Protein AF-X1G6W5-F1 (afdb_monomer_lite)

Foldseek 3Di:
DDPPQQWPDKDCDPDQFRIKTAGVFFDDPLLVQLCLLQADWDWDQDPVRWIWIWGDDPQWIWIDIPRHRMITIGHPDPVCSVVVVLLSQLSVQCSQQPPLPCPLCVQDPQNQWDPVVHTHGNSVSRPSPSSCSDCPVPHSSDPRVVDPPDGNHDDPPDD

Radius of gyration: 15.34 Å; chains: 1; bounding box: 42×36×38 Å

InterPro domains:
  IPR017896 4Fe-4S ferredoxin-type, iron-sulphur binding domain [PS51379] (88-118)
  IPR017900 4Fe-4S ferredoxin, iron-sulphur binding, conserved site [PS00198] (98-109)

Secondary structure (DSSP, 8-state):
-----SEEEEE--SSS-SEEEEESS---HHHHHHHGGGSEEEEEE-TTSPEEEEEEETTEEEEEETT-SEEEEEES-HHHHHHHHHHHHHHHHHHHH-----HHHHT-TT--EEESSSEEE-TTT-----GGG-SSSSGGGSHHHHH-SS---------

pLDDT: mean 88.15, std 14.42, range [28.28, 98.25]

Sequence (159 aa):
YHNEENLLKLESPCGKHDFDLYLKNPINNRLIEFFKVFGEKHITELPTGKNLIRFVRNGLYISYLEDQNHVKFYIEDERKTKQLKKLIFRQINKSENCIDCGACGGGCPQGAITINPHFHINEKKCNKCLICTSTKYLKMSCIALHYKEKRIIINLKNK

Structure (mmCIF, N/CA/C/O backbone):
data_AF-X1G6W5-F1
#
_entry.id   AF-X1G6W5-F1
#
loop_
_atom_site.group_PDB
_atom_site.id
_atom_site.type_symbol
_atom_site.label_atom_id
_atom_site.label_alt_id
_atom_site.label_comp_id
_atom_site.label_asym_id
_atom_site.label_entity_id
_atom_site.label_seq_id
_atom_site.pdbx_PDB_ins_code
_atom_site.Cartn_x
_atom_site.Cartn_y
_atom_site.Cartn_z
_atom_site.occupancy
_atom_site.B_iso_or_equiv
_atom_site.auth_seq_id
_atom_site.auth_comp_id
_atom_site.auth_asym_id
_atom_site.auth_atom_id
_atom_site.pdbx_PDB_model_num
ATOM 1 N N . TYR A 1 1 ? 1.913 20.679 -16.828 1.00 28.28 1 TYR A N 1
ATOM 2 C CA . TYR A 1 1 ? 0.501 20.281 -16.901 1.00 28.28 1 TYR A CA 1
ATOM 3 C C . TYR A 1 1 ? 0.212 19.266 -15.808 1.00 28.28 1 TYR A C 1
ATOM 5 O O . TYR A 1 1 ? 0.551 18.099 -15.938 1.00 28.28 1 TYR A O 1
ATOM 13 N N . HIS A 1 2 ? -0.255 19.838 -14.694 1.00 32.91 2 HIS A N 1
ATOM 14 C CA . HIS A 1 2 ? -0.872 19.273 -13.487 1.00 32.91 2 HIS A CA 1
ATOM 15 C C . HIS A 1 2 ? -0.109 18.192 -12.701 1.00 32.91 2 HIS A C 1
ATOM 17 O O . HIS A 1 2 ? -0.440 17.013 -12.713 1.00 32.91 2 HIS A O 1
ATOM 23 N N . ASN A 1 3 ? 0.883 18.657 -11.928 1.00 39.03 3 ASN A N 1
ATOM 24 C CA . ASN A 1 3 ? 1.194 18.072 -10.622 1.00 39.03 3 ASN A CA 1
ATOM 25 C C . ASN A 1 3 ? 0.062 18.460 -9.667 1.00 39.03 3 ASN A C 1
ATOM 27 O O . ASN A 1 3 ? 0.139 19.483 -8.989 1.00 39.03 3 ASN A O 1
ATOM 31 N N . GLU A 1 4 ? -0.993 17.663 -9.612 1.00 46.03 4 GLU A N 1
ATOM 32 C CA . GLU A 1 4 ? -1.860 17.686 -8.444 1.00 46.03 4 GLU A CA 1
ATOM 33 C C . GLU A 1 4 ? -1.374 16.584 -7.519 1.00 46.03 4 GLU A C 1
ATOM 35 O O . GLU A 1 4 ? -1.694 15.412 -7.681 1.00 46.03 4 GLU A O 1
ATOM 40 N N . GLU A 1 5 ? -0.511 16.964 -6.574 1.00 58.69 5 GLU A N 1
ATOM 41 C CA . GLU A 1 5 ? -0.152 16.102 -5.452 1.00 58.69 5 GLU A CA 1
ATOM 42 C C . GLU A 1 5 ? -1.453 15.587 -4.831 1.00 58.69 5 GLU A C 1
ATOM 44 O O . GLU A 1 5 ? -2.207 16.375 -4.267 1.00 58.69 5 GLU A O 1
ATOM 49 N N . ASN A 1 6 ? -1.744 14.292 -4.950 1.00 60.94 6 ASN A N 1
ATOM 50 C CA . ASN A 1 6 ? -2.949 13.690 -4.375 1.00 60.94 6 ASN A CA 1
ATOM 51 C C . ASN A 1 6 ? -2.885 13.631 -2.835 1.00 60.94 6 ASN A C 1
ATOM 53 O O . ASN A 1 6 ? -3.810 13.157 -2.191 1.00 60.94 6 ASN A O 1
ATOM 57 N N . LEU A 1 7 ? -1.797 14.118 -2.232 1.00 63.88 7 LEU A N 1
ATOM 58 C CA . LEU A 1 7 ? -1.647 14.315 -0.799 1.00 63.88 7 LEU A CA 1
ATOM 59 C C . LEU A 1 7 ? -2.233 15.671 -0.396 1.00 63.88 7 LEU A C 1
ATOM 61 O O . LEU A 1 7 ? -1.775 16.715 -0.857 1.00 63.88 7 LEU A O 1
ATOM 65 N N . LEU A 1 8 ? -3.208 15.651 0.507 1.00 62.84 8 LEU A N 1
ATOM 66 C CA . LEU A 1 8 ? -3.708 16.847 1.176 1.00 62.84 8 LEU A CA 1
ATOM 67 C C . LEU A 1 8 ? -2.867 17.160 2.418 1.00 62.84 8 LEU A C 1
ATOM 69 O O . LEU A 1 8 ? -2.418 18.290 2.604 1.00 62.84 8 LEU A O 1
ATOM 73 N N . LYS A 1 9 ? -2.644 16.158 3.276 1.00 74.06 9 LYS A N 1
ATOM 74 C CA . LYS A 1 9 ? -1.905 16.325 4.531 1.00 74.06 9 LYS A CA 1
ATOM 75 C C . LYS A 1 9 ? -1.346 14.997 5.026 1.00 74.06 9 LYS A C 1
ATOM 77 O O . LYS A 1 9 ? -1.927 13.938 4.802 1.00 74.06 9 LYS A O 1
ATOM 82 N N . LEU A 1 10 ? -0.229 15.083 5.739 1.00 70.44 10 LEU A N 1
ATOM 83 C CA . LEU A 1 10 ? 0.305 14.009 6.560 1.00 70.44 10 LEU A CA 1
ATOM 84 C C . LEU A 1 10 ? 0.386 14.514 7.999 1.00 70.44 10 LEU A C 1
ATOM 86 O O . LEU A 1 10 ? 0.976 15.568 8.245 1.00 70.44 10 LEU A O 1
ATOM 90 N N . GLU A 1 11 ? -0.204 13.781 8.931 1.00 74.69 11 GLU A N 1
ATOM 91 C CA . GLU A 1 11 ? -0.182 14.127 10.351 1.00 74.69 11 GLU A CA 1
ATOM 92 C C . GLU A 1 11 ? 0.457 13.008 11.158 1.00 74.69 11 GLU A C 1
ATOM 94 O O . GLU A 1 11 ? 0.240 11.838 10.871 1.00 74.69 11 GLU A O 1
ATOM 99 N N . SER A 1 12 ? 1.219 13.369 12.187 1.00 69.12 12 SER A N 1
ATOM 100 C CA . SER A 1 12 ? 1.528 12.473 13.302 1.00 69.12 12 SER A CA 1
ATOM 101 C C . SER A 1 12 ? 0.595 12.892 14.441 1.00 69.12 12 SER A C 1
ATOM 103 O O . SER A 1 12 ? 0.935 13.837 15.158 1.00 69.12 12 SER A O 1
ATOM 105 N N . PRO A 1 13 ? -0.618 12.324 14.545 1.00 64.50 13 PRO A N 1
ATOM 106 C CA . PRO A 1 13 ? -1.560 12.726 15.581 1.00 64.50 13 PRO A CA 1
ATOM 107 C C . PRO A 1 13 ? -0.981 12.424 16.970 1.00 64.50 13 PRO A C 1
ATOM 109 O O . PRO A 1 13 ? -0.277 11.435 17.167 1.00 64.50 13 PRO A O 1
ATOM 112 N N . CYS A 1 14 ? -1.278 13.272 17.955 1.00 50.69 14 CYS A N 1
ATOM 113 C CA . CYS A 1 14 ? -0.984 12.963 19.350 1.00 50.69 14 CYS A CA 1
ATOM 114 C C . CYS A 1 14 ? -1.920 11.830 19.815 1.00 50.69 14 CYS A C 1
ATOM 116 O O . CYS A 1 14 ? -3.112 12.044 20.016 1.00 50.69 14 CYS A O 1
ATOM 118 N N . GLY A 1 15 ? -1.417 10.597 19.934 1.00 58.75 15 GLY A N 1
ATOM 119 C CA . GLY A 1 15 ? -2.221 9.453 20.380 1.00 58.75 15 GLY A CA 1
ATOM 120 C C . GLY A 1 15 ? -1.728 8.098 19.872 1.00 58.75 15 GLY A C 1
ATOM 121 O O . GLY A 1 15 ? -0.572 7.944 19.495 1.00 58.75 15 GLY A O 1
ATOM 122 N N . LYS A 1 16 ? -2.630 7.105 19.850 1.00 59.09 16 LYS A N 1
ATOM 123 C CA . LYS A 1 16 ? -2.357 5.707 19.454 1.00 59.09 16 LYS A CA 1
ATOM 124 C C . LYS A 1 16 ? -2.089 5.504 17.951 1.00 59.09 16 LYS A C 1
ATOM 126 O O . LYS A 1 16 ? -2.095 4.367 17.520 1.00 59.09 16 LYS A O 1
ATOM 131 N N . HIS A 1 17 ? -1.933 6.537 17.129 1.00 67.75 17 HIS A N 1
ATOM 132 C CA . HIS A 1 17 ? -1.683 6.378 15.690 1.00 67.75 17 HIS A CA 1
ATOM 133 C C . HIS A 1 17 ? -0.308 6.942 15.343 1.00 67.75 17 HIS A C 1
ATOM 135 O O . HIS A 1 17 ? 0.027 8.053 15.744 1.00 67.75 17 HIS A O 1
ATOM 141 N N . ASP A 1 18 ? 0.485 6.195 14.576 1.00 79.25 18 ASP A N 1
ATOM 142 C CA . ASP A 1 18 ? 1.834 6.621 14.203 1.00 79.25 18 ASP A CA 1
ATOM 143 C C . ASP A 1 18 ? 1.826 7.741 13.168 1.00 79.25 18 ASP A C 1
ATOM 145 O O . ASP A 1 18 ? 2.775 8.534 13.127 1.00 79.25 18 ASP A O 1
ATOM 149 N N . PHE A 1 19 ? 0.843 7.720 12.261 1.00 86.31 19 PHE A N 1
ATOM 150 C CA . PHE A 1 19 ? 0.580 8.768 11.280 1.00 86.31 19 PHE A CA 1
ATOM 151 C C . PHE A 1 19 ? -0.738 8.544 10.530 1.00 86.31 19 PHE A C 1
ATOM 153 O O . PHE A 1 19 ? -1.192 7.413 10.358 1.00 86.31 19 PHE A O 1
ATOM 160 N N . ASP A 1 20 ? -1.265 9.636 9.990 1.00 90.12 20 ASP A N 1
ATOM 161 C CA . ASP A 1 20 ? -2.486 9.694 9.201 1.00 90.12 20 ASP A CA 1
ATOM 162 C C . ASP A 1 20 ? -2.193 10.319 7.833 1.00 90.12 20 ASP A C 1
ATOM 164 O O . ASP A 1 20 ? -1.505 11.340 7.731 1.00 90.12 20 ASP A O 1
ATOM 168 N N . LEU A 1 21 ? -2.719 9.701 6.776 1.00 89.44 21 LEU A N 1
ATOM 169 C CA . LEU A 1 21 ? -2.625 10.157 5.392 1.00 89.44 21 LEU A CA 1
ATOM 170 C C . LEU A 1 21 ? -3.979 10.700 4.943 1.00 89.44 21 LEU A C 1
ATOM 172 O O . LEU A 1 21 ? -4.951 9.950 4.875 1.00 89.44 21 LEU A O 1
ATOM 176 N N . TYR A 1 22 ? -4.016 11.976 4.575 1.00 89.25 22 TYR A N 1
ATOM 177 C CA . TYR A 1 22 ? -5.177 12.613 3.968 1.00 89.25 22 TYR A CA 1
ATOM 178 C C . TYR A 1 22 ? -4.895 12.853 2.491 1.00 89.25 22 TYR A C 1
ATOM 180 O O . TYR A 1 22 ? -3.901 13.494 2.135 1.00 89.25 22 TYR A O 1
ATOM 188 N N . LEU A 1 23 ? -5.770 12.342 1.636 1.00 86.50 23 LEU A N 1
ATOM 189 C CA . LEU A 1 23 ? -5.698 12.459 0.187 1.00 86.50 23 LEU A CA 1
ATOM 190 C C . LEU A 1 23 ? -6.639 13.561 -0.315 1.00 86.50 23 LEU A C 1
ATOM 192 O O . LEU A 1 23 ? -7.622 13.901 0.342 1.00 86.50 23 LEU A O 1
ATOM 196 N N . LYS A 1 24 ? -6.361 14.126 -1.491 1.00 83.75 24 LYS A N 1
ATOM 197 C CA . LYS A 1 24 ? -7.280 15.074 -2.144 1.00 83.75 24 LYS A CA 1
ATOM 198 C C . LYS A 1 24 ? -8.517 14.371 -2.690 1.00 83.75 24 LYS A C 1
ATOM 200 O O . LYS A 1 24 ? -9.605 14.929 -2.638 1.00 83.75 24 LYS A O 1
ATOM 205 N N . ASN A 1 25 ? -8.338 13.144 -3.169 1.00 84.81 25 ASN A N 1
ATOM 206 C CA . ASN A 1 25 ? -9.400 12.303 -3.703 1.00 84.81 25 ASN A CA 1
ATOM 207 C C . ASN A 1 25 ? -9.656 11.094 -2.790 1.00 84.81 25 ASN A C 1
ATOM 209 O O . ASN A 1 25 ? -8.768 10.723 -2.015 1.00 84.81 25 ASN A O 1
ATOM 213 N N . PRO A 1 26 ? -10.831 10.446 -2.890 1.00 90.25 26 PRO A N 1
ATOM 214 C CA . PRO A 1 26 ? -11.081 9.178 -2.217 1.00 90.25 26 PRO A CA 1
ATOM 215 C C . PRO A 1 26 ? -10.008 8.128 -2.521 1.00 90.25 26 PRO A C 1
ATOM 217 O O . PRO A 1 26 ? -9.385 8.122 -3.589 1.00 90.25 26 PRO 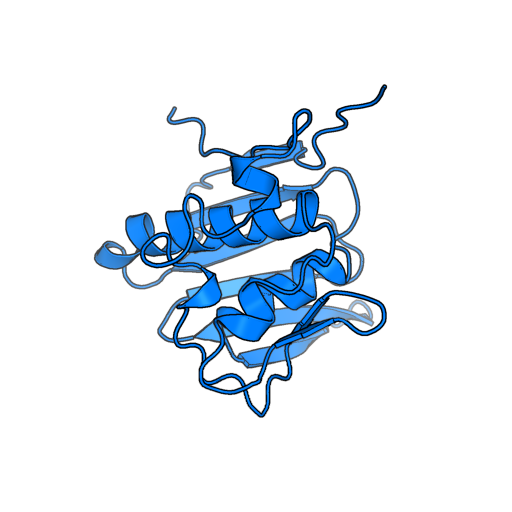A O 1
ATOM 220 N N . ILE A 1 27 ? -9.796 7.225 -1.566 1.00 93.75 27 ILE A N 1
ATOM 221 C CA . ILE A 1 27 ? -8.833 6.130 -1.683 1.00 93.75 27 ILE A CA 1
ATOM 222 C C . ILE A 1 27 ? -9.229 5.250 -2.869 1.00 93.75 27 ILE A C 1
ATOM 224 O O . ILE A 1 27 ? -10.261 4.586 -2.856 1.00 93.75 27 ILE A O 1
ATOM 228 N N . ASN A 1 28 ? -8.397 5.247 -3.908 1.00 92.69 28 ASN A N 1
ATOM 229 C CA . ASN A 1 28 ? -8.678 4.515 -5.137 1.00 92.69 28 ASN A CA 1
ATOM 230 C C . ASN A 1 28 ? -8.192 3.057 -5.073 1.00 92.69 28 ASN A C 1
ATOM 232 O O . ASN A 1 28 ? -7.297 2.699 -4.302 1.00 92.69 28 ASN A O 1
ATOM 236 N N . ASN A 1 29 ? -8.729 2.218 -5.964 1.00 93.62 29 ASN A N 1
ATOM 237 C CA . ASN A 1 29 ? -8.366 0.799 -6.062 1.00 93.62 29 ASN A CA 1
ATOM 238 C C . ASN A 1 29 ? -6.865 0.568 -6.252 1.00 93.62 29 ASN A C 1
ATOM 240 O O . ASN A 1 29 ? -6.322 -0.408 -5.740 1.00 93.62 29 ASN A O 1
ATOM 244 N N . ARG A 1 30 ? -6.169 1.477 -6.943 1.00 93.88 30 ARG A N 1
ATOM 245 C CA . ARG A 1 30 ? -4.725 1.365 -7.149 1.00 93.88 30 ARG A CA 1
ATOM 246 C C . ARG A 1 30 ? -3.985 1.417 -5.814 1.00 93.88 30 ARG A C 1
ATOM 248 O O . ARG A 1 30 ? -3.214 0.509 -5.529 1.00 93.88 30 ARG A O 1
ATOM 255 N N . LEU A 1 31 ? -4.239 2.414 -4.970 1.00 94.94 31 LEU A N 1
ATOM 256 C CA . LEU A 1 31 ? -3.628 2.497 -3.641 1.00 94.94 31 LEU A CA 1
ATOM 257 C C . LEU A 1 31 ? -3.965 1.266 -2.780 1.00 94.94 31 LEU A C 1
ATOM 259 O O . LEU A 1 31 ? -3.087 0.731 -2.101 1.00 94.94 31 LEU A O 1
ATOM 263 N N . ILE A 1 32 ? -5.200 0.768 -2.873 1.00 96.19 32 ILE A N 1
ATOM 264 C CA . ILE A 1 32 ? -5.644 -0.438 -2.159 1.00 96.19 32 ILE A CA 1
ATOM 265 C C . ILE A 1 32 ? -4.826 -1.669 -2.580 1.00 96.19 32 ILE A C 1
ATOM 267 O O . ILE A 1 32 ? -4.353 -2.404 -1.713 1.00 96.19 32 ILE A O 1
ATOM 271 N N . GLU A 1 33 ? -4.596 -1.879 -3.881 1.00 97.38 33 GLU A N 1
ATOM 272 C CA . GLU A 1 33 ? -3.747 -2.971 -4.387 1.00 97.38 33 GLU A CA 1
ATOM 273 C C . GLU A 1 33 ? -2.328 -2.900 -3.808 1.00 97.38 33 GLU A C 1
ATOM 275 O O . GLU A 1 33 ? -1.758 -3.910 -3.395 1.00 97.38 33 GLU A O 1
ATOM 280 N N . PHE A 1 34 ? -1.767 -1.694 -3.708 1.00 97.06 34 PHE A N 1
ATOM 281 C CA . PHE A 1 34 ? -0.447 -1.463 -3.124 1.00 97.06 34 PHE A CA 1
ATOM 282 C C . PHE A 1 34 ? -0.389 -1.737 -1.610 1.00 97.06 34 PHE A C 1
ATOM 284 O O . PHE A 1 34 ? 0.678 -2.095 -1.105 1.00 97.06 34 PHE A O 1
ATOM 291 N N . PHE A 1 35 ? -1.506 -1.630 -0.883 1.00 97.50 35 PHE A N 1
ATOM 292 C CA . PHE A 1 35 ? -1.559 -1.946 0.548 1.00 97.50 35 PHE A CA 1
ATOM 293 C C . PHE A 1 35 ? -1.639 -3.440 0.872 1.00 97.50 35 PHE A C 1
ATOM 295 O O . PHE A 1 35 ? -1.203 -3.835 1.954 1.00 97.50 35 PHE A O 1
ATOM 302 N N . LYS A 1 36 ? -2.070 -4.293 -0.064 1.00 97.81 36 LYS A N 1
ATOM 303 C CA . LYS A 1 36 ? -2.184 -5.753 0.142 1.00 97.81 36 LYS A CA 1
ATOM 304 C C . LYS A 1 36 ? -0.883 -6.444 0.569 1.00 97.81 36 LYS A C 1
ATOM 306 O O . LYS A 1 36 ? -0.902 -7.527 1.146 1.00 97.81 36 LYS A O 1
ATOM 311 N N . VAL A 1 37 ? 0.280 -5.843 0.306 1.00 97.38 37 VAL A N 1
ATOM 312 C CA . VAL A 1 37 ? 1.572 -6.395 0.762 1.00 97.38 37 VAL A CA 1
ATOM 313 C C . VAL A 1 37 ? 1.782 -6.268 2.271 1.00 97.38 37 VAL A C 1
ATOM 315 O O . VAL A 1 37 ? 2.665 -6.933 2.815 1.00 97.38 37 VAL A O 1
ATOM 318 N N . PHE A 1 38 ? 1.016 -5.403 2.939 1.00 97.50 38 PHE A N 1
ATOM 319 C CA . PHE A 1 38 ? 1.194 -5.077 4.349 1.00 97.50 38 PHE A CA 1
ATOM 320 C C . PHE A 1 38 ? 0.351 -5.915 5.295 1.00 97.50 38 PHE A C 1
ATOM 322 O O . PHE A 1 38 ? 0.604 -5.834 6.488 1.00 97.50 38 PHE A O 1
ATOM 329 N N . GLY A 1 39 ? -0.573 -6.743 4.811 1.00 96.38 39 GLY A N 1
ATOM 330 C CA . GLY A 1 39 ? -1.340 -7.623 5.682 1.00 96.38 39 GLY A CA 1
ATOM 331 C C . GLY A 1 39 ? -2.560 -8.229 5.025 1.00 96.38 39 GLY A C 1
ATOM 332 O O . GLY A 1 39 ? -2.818 -7.989 3.848 1.00 96.38 39 GLY A O 1
ATOM 333 N N . GLU A 1 40 ? -3.286 -9.021 5.804 1.00 96.62 40 GLU A N 1
ATOM 334 C CA . GLU A 1 40 ? -4.564 -9.585 5.376 1.00 96.62 40 GLU A CA 1
ATOM 335 C C . GLU A 1 40 ? -5.650 -8.511 5.435 1.00 96.62 40 GLU A C 1
ATOM 337 O O . GLU A 1 40 ? -5.675 -7.691 6.361 1.00 96.62 40 GLU A O 1
ATOM 342 N N . LYS A 1 41 ? -6.522 -8.494 4.423 1.00 96.50 41 LYS A N 1
ATOM 343 C CA . LYS A 1 41 ? -7.638 -7.554 4.335 1.00 96.50 41 LYS A CA 1
ATOM 344 C C . LYS A 1 41 ? -8.803 -8.045 5.194 1.00 96.50 41 LYS A C 1
ATOM 346 O O . LYS A 1 41 ? -9.348 -9.119 4.967 1.00 96.50 41 LYS A O 1
ATOM 351 N N . HIS A 1 42 ? -9.238 -7.203 6.119 1.00 97.44 42 HIS A N 1
ATOM 352 C CA . HIS A 1 42 ? -10.446 -7.375 6.914 1.00 97.44 42 HIS A CA 1
ATOM 353 C C . HIS A 1 42 ? -11.443 -6.277 6.560 1.00 97.44 42 HIS A C 1
ATOM 355 O O . HIS A 1 42 ? -11.062 -5.116 6.395 1.00 97.44 42 HIS A O 1
ATOM 361 N N . ILE A 1 43 ? -12.714 -6.648 6.447 1.00 97.31 43 ILE A N 1
ATOM 362 C CA . ILE A 1 43 ? -13.819 -5.730 6.176 1.00 97.31 43 ILE A CA 1
ATOM 363 C C . ILE A 1 43 ? -14.795 -5.840 7.344 1.00 97.31 43 ILE A C 1
ATOM 365 O O . ILE A 1 43 ? -15.117 -6.940 7.788 1.00 97.31 43 ILE A O 1
ATOM 369 N N . THR A 1 44 ? -15.227 -4.701 7.868 1.00 97.69 44 THR A N 1
ATOM 370 C CA . THR A 1 44 ? -16.239 -4.617 8.921 1.00 97.69 44 THR A CA 1
ATOM 371 C C . THR A 1 44 ? -17.294 -3.616 8.492 1.00 97.69 44 THR A C 1
ATOM 373 O O . THR A 1 44 ? -16.985 -2.436 8.342 1.00 97.69 44 THR A O 1
ATOM 376 N N . GLU A 1 45 ? -18.524 -4.077 8.304 1.00 97.19 45 GLU A N 1
ATOM 377 C CA . GLU A 1 45 ? -19.662 -3.196 8.059 1.00 97.19 45 GLU A CA 1
ATOM 378 C C . GLU A 1 45 ? -20.001 -2.431 9.344 1.00 97.19 45 GLU A C 1
ATOM 380 O O . GLU A 1 45 ? -20.077 -3.006 10.434 1.00 97.19 45 GLU A O 1
ATOM 385 N N . LEU A 1 46 ? -20.136 -1.112 9.236 1.00 94.00 46 LEU A N 1
ATOM 386 C CA . LEU A 1 46 ? -20.491 -0.244 10.352 1.00 94.00 46 LEU A CA 1
ATOM 387 C C . LEU A 1 46 ? -22.003 0.007 10.387 1.00 94.00 46 LEU A C 1
ATOM 389 O O . LEU A 1 46 ? -22.646 -0.039 9.343 1.00 94.00 46 LEU A O 1
ATOM 393 N N . PRO A 1 47 ? -22.572 0.408 11.543 1.00 95.06 47 PRO A N 1
ATOM 394 C CA . PRO A 1 47 ? -23.991 0.775 11.646 1.00 95.06 47 PRO A CA 1
ATOM 395 C C . PRO A 1 47 ? -24.436 1.882 10.678 1.00 95.06 47 PRO A C 1
ATOM 397 O O . PRO A 1 47 ? -25.620 2.045 10.415 1.00 95.06 47 PRO A O 1
ATOM 400 N N . THR A 1 48 ? -23.487 2.659 10.151 1.00 91.62 48 THR A N 1
ATOM 401 C CA . THR A 1 48 ? -23.720 3.685 9.129 1.00 91.62 48 THR A CA 1
ATOM 402 C C . THR A 1 48 ? -23.901 3.117 7.715 1.00 91.62 48 THR A C 1
ATOM 404 O O . THR A 1 48 ? -24.068 3.898 6.782 1.00 91.62 48 THR A O 1
ATOM 407 N N . GLY A 1 49 ? -23.806 1.795 7.532 1.00 93.12 49 GLY A N 1
ATOM 408 C CA . GLY A 1 49 ? -23.804 1.107 6.236 1.00 93.12 49 GLY A CA 1
ATOM 409 C C . GLY A 1 49 ? -22.475 1.193 5.476 1.00 93.12 49 GLY A C 1
ATOM 410 O O . GLY A 1 49 ? -22.354 0.659 4.380 1.00 93.12 49 GLY A O 1
ATOM 411 N N . LYS A 1 50 ? -21.462 1.872 6.032 1.00 93.81 50 LYS A N 1
ATOM 412 C CA . LYS A 1 50 ? -20.130 1.982 5.418 1.00 93.81 50 LYS A CA 1
ATOM 413 C C . LYS A 1 50 ? -19.229 0.836 5.846 1.00 93.81 50 LYS A C 1
ATOM 415 O O . LYS A 1 50 ? -19.228 0.447 7.013 1.00 93.81 50 LYS A O 1
ATOM 420 N N . ASN A 1 51 ? -18.359 0.393 4.946 1.00 97.06 51 ASN A N 1
ATOM 421 C CA . ASN A 1 51 ? -17.321 -0.567 5.288 1.00 97.06 51 ASN A CA 1
ATOM 422 C C . ASN A 1 51 ? -16.087 0.116 5.886 1.00 97.06 51 ASN A C 1
ATOM 424 O O . ASN A 1 51 ? -15.553 1.085 5.345 1.00 97.06 51 ASN A O 1
ATOM 428 N N . LEU A 1 52 ? -15.590 -0.434 6.989 1.00 96.88 52 LEU A N 1
ATOM 429 C CA . LEU A 1 52 ? -14.248 -0.193 7.496 1.00 96.88 52 LEU A CA 1
ATOM 430 C C . LEU A 1 52 ? -13.317 -1.287 6.984 1.00 96.88 52 LEU A C 1
ATOM 432 O O . LEU A 1 52 ? -13.489 -2.464 7.298 1.00 96.88 52 LEU A O 1
ATOM 436 N N . ILE A 1 53 ? -12.301 -0.886 6.228 1.00 97.81 53 ILE A N 1
ATOM 437 C CA . ILE A 1 53 ? -11.293 -1.781 5.682 1.00 97.81 53 ILE A CA 1
ATOM 438 C C . ILE A 1 53 ? -10.024 -1.661 6.518 1.00 97.81 53 ILE A C 1
ATOM 440 O O . ILE A 1 53 ? -9.542 -0.558 6.788 1.00 97.81 53 ILE A O 1
ATOM 444 N N . ARG A 1 54 ? -9.459 -2.807 6.911 1.00 97.69 54 ARG A N 1
ATOM 445 C CA . ARG A 1 54 ? -8.177 -2.894 7.614 1.00 97.69 54 ARG A CA 1
ATOM 446 C C . ARG A 1 54 ? -7.238 -3.887 6.946 1.00 97.69 54 ARG A C 1
ATOM 448 O O . ARG A 1 54 ? -7.637 -5.016 6.695 1.00 97.69 54 ARG A O 1
ATOM 455 N N . PHE A 1 55 ? -5.984 -3.503 6.738 1.00 97.81 55 PHE A N 1
ATOM 456 C CA . PHE A 1 55 ? -4.894 -4.449 6.492 1.00 97.81 55 PHE A CA 1
ATOM 457 C C . PHE A 1 55 ? -4.124 -4.673 7.790 1.00 97.81 55 PHE A C 1
ATOM 459 O O . PHE A 1 55 ? -3.677 -3.695 8.396 1.00 97.81 55 PHE A O 1
ATOM 466 N N . VAL A 1 56 ? -3.979 -5.933 8.212 1.00 97.31 56 VAL A N 1
ATOM 467 C CA . VAL A 1 56 ? -3.371 -6.289 9.507 1.00 97.31 56 VAL A CA 1
ATOM 468 C C . VAL A 1 56 ? -2.211 -7.264 9.331 1.00 97.31 56 VAL A C 1
ATOM 470 O O . VAL A 1 56 ? -2.340 -8.281 8.646 1.00 97.31 56 VAL A O 1
ATOM 473 N N . ARG A 1 57 ? -1.067 -6.966 9.963 1.00 95.44 57 ARG A N 1
ATOM 474 C CA . ARG A 1 57 ? 0.089 -7.877 10.032 1.00 95.44 57 ARG A CA 1
ATOM 475 C C . ARG A 1 57 ? 1.054 -7.504 11.145 1.00 95.44 57 ARG A C 1
ATOM 477 O O . ARG A 1 57 ? 1.624 -6.421 11.110 1.00 95.44 57 ARG A O 1
ATOM 484 N N . ASN A 1 58 ? 1.366 -8.441 12.040 1.00 94.31 58 ASN A N 1
ATOM 485 C CA . ASN A 1 58 ? 2.458 -8.309 13.019 1.00 94.31 58 ASN A CA 1
ATOM 486 C C . ASN A 1 58 ? 2.455 -6.954 13.769 1.00 94.31 58 ASN A C 1
ATOM 488 O O . ASN A 1 58 ? 3.504 -6.313 13.872 1.00 94.31 58 ASN A O 1
ATOM 492 N N . GLY A 1 59 ? 1.279 -6.497 14.212 1.00 93.19 59 GLY A N 1
ATOM 493 C CA . GLY A 1 59 ? 1.105 -5.215 14.904 1.00 93.19 59 GLY A CA 1
ATOM 494 C C . GLY A 1 59 ? 1.094 -3.967 14.007 1.00 93.19 59 GLY A C 1
ATOM 495 O O . GLY A 1 59 ? 1.063 -2.857 14.527 1.00 93.19 59 GLY A O 1
ATOM 496 N N . LEU A 1 60 ? 1.127 -4.108 12.675 1.00 95.94 60 LEU A N 1
ATOM 497 C CA . LEU A 1 60 ? 0.814 -3.040 11.718 1.00 95.94 60 LEU A CA 1
ATOM 498 C C . LEU A 1 60 ? -0.669 -3.099 11.344 1.00 95.94 60 LEU A C 1
ATOM 500 O O . LEU A 1 60 ? -1.157 -4.143 10.909 1.00 95.94 60 LEU A O 1
ATOM 504 N N . TYR A 1 61 ? -1.332 -1.950 11.420 1.00 97.06 61 TYR A N 1
ATOM 505 C CA . TYR A 1 61 ? -2.719 -1.749 11.024 1.00 97.06 61 TYR A CA 1
ATOM 506 C C . TYR A 1 61 ? -2.805 -0.566 10.062 1.00 97.06 61 TYR A C 1
ATOM 508 O O . TYR A 1 61 ? -2.416 0.552 10.401 1.00 97.06 61 TYR A O 1
ATOM 516 N N . ILE A 1 62 ? -3.353 -0.805 8.872 1.00 97.44 62 ILE A N 1
ATOM 517 C CA . ILE A 1 62 ? -3.691 0.237 7.894 1.00 97.44 62 ILE A CA 1
ATOM 518 C C . ILE A 1 62 ? -5.206 0.254 7.774 1.00 97.44 62 ILE A C 1
ATOM 520 O O . ILE A 1 62 ? -5.778 -0.708 7.271 1.00 97.44 62 ILE A O 1
ATOM 524 N N . SER A 1 63 ? -5.855 1.307 8.265 1.00 97.12 63 SER A N 1
ATOM 525 C CA . SER A 1 63 ? -7.317 1.381 8.364 1.00 97.12 63 SER A CA 1
ATOM 526 C C . SER A 1 63 ? -7.874 2.551 7.565 1.00 97.12 63 SER A C 1
ATOM 528 O O . SER A 1 63 ? -7.349 3.658 7.658 1.00 97.12 63 SER A O 1
ATOM 530 N N . TYR A 1 64 ? -8.963 2.336 6.837 1.00 96.81 64 TYR A N 1
ATOM 531 C CA . TYR A 1 64 ? -9.718 3.400 6.178 1.00 96.81 64 TYR A CA 1
ATOM 532 C C . TYR A 1 64 ? -11.191 3.020 6.042 1.00 96.81 64 TYR A C 1
ATOM 534 O O . TYR A 1 64 ? -11.552 1.844 6.082 1.00 96.81 64 TYR A O 1
ATOM 542 N N . LEU A 1 65 ? -12.041 4.030 5.902 1.00 96.06 65 LEU A N 1
ATOM 543 C CA . LEU A 1 65 ? -13.453 3.853 5.579 1.00 96.06 65 LEU A CA 1
ATOM 544 C C . LEU A 1 65 ? -13.640 3.903 4.064 1.00 96.06 65 LEU A C 1
ATOM 546 O O . LEU A 1 65 ? -12.973 4.685 3.383 1.00 96.06 65 LEU A O 1
ATOM 550 N N . GLU A 1 66 ? -14.556 3.088 3.554 1.00 93.00 66 GLU A N 1
ATOM 551 C CA . GLU A 1 66 ? -14.978 3.121 2.156 1.00 93.00 66 GLU A CA 1
ATOM 552 C C . GLU A 1 66 ? -15.450 4.530 1.753 1.00 93.00 66 GLU A C 1
ATOM 554 O O . GLU A 1 66 ? -16.017 5.277 2.561 1.00 93.00 66 GLU A O 1
ATOM 559 N N . ASP A 1 67 ? -15.127 4.917 0.518 1.00 89.94 67 ASP A N 1
ATOM 560 C CA . ASP A 1 67 ? -15.396 6.235 -0.071 1.00 89.94 67 ASP A CA 1
ATOM 561 C C . ASP A 1 67 ? -14.830 7.439 0.702 1.00 89.94 67 ASP A C 1
ATOM 563 O O . ASP A 1 67 ? -15.268 8.574 0.515 1.00 89.94 67 ASP A O 1
ATOM 567 N N . GLN A 1 68 ? -13.860 7.228 1.596 1.00 92.50 68 GLN A N 1
ATOM 568 C CA . GLN A 1 68 ? -13.151 8.309 2.281 1.00 92.50 68 GLN A CA 1
ATOM 569 C C . GLN A 1 68 ? -11.753 8.527 1.696 1.00 92.50 68 GLN A C 1
ATOM 571 O O . GLN A 1 68 ? -11.206 7.709 0.958 1.00 92.50 68 GLN A O 1
ATOM 576 N N . ASN A 1 69 ? -11.159 9.664 2.042 1.00 92.31 69 ASN A N 1
ATOM 577 C CA . ASN A 1 69 ? -9.827 10.095 1.623 1.00 92.31 69 ASN A CA 1
ATOM 578 C C . ASN A 1 69 ? -8.795 10.036 2.766 1.00 92.31 69 ASN A C 1
ATOM 580 O O . ASN A 1 69 ? -7.715 10.610 2.652 1.00 92.31 69 ASN A O 1
ATOM 584 N N . HIS A 1 70 ? -9.121 9.372 3.877 1.00 93.56 70 HIS A N 1
ATOM 585 C CA . HIS A 1 70 ? -8.304 9.329 5.090 1.00 93.56 70 HIS A CA 1
ATOM 586 C C . HIS A 1 70 ? -7.884 7.898 5.425 1.00 93.56 70 HIS A C 1
ATOM 588 O O . HIS A 1 70 ? -8.728 7.017 5.594 1.00 93.56 70 HIS A O 1
ATOM 594 N N . VAL A 1 71 ? -6.573 7.678 5.541 1.00 95.12 71 VAL A N 1
ATOM 595 C CA . VAL A 1 71 ? -5.976 6.400 5.944 1.00 95.12 71 VAL A CA 1
ATOM 596 C C . VAL A 1 71 ? -5.225 6.582 7.256 1.00 95.12 71 VAL A C 1
ATOM 598 O O . VAL A 1 71 ? -4.350 7.440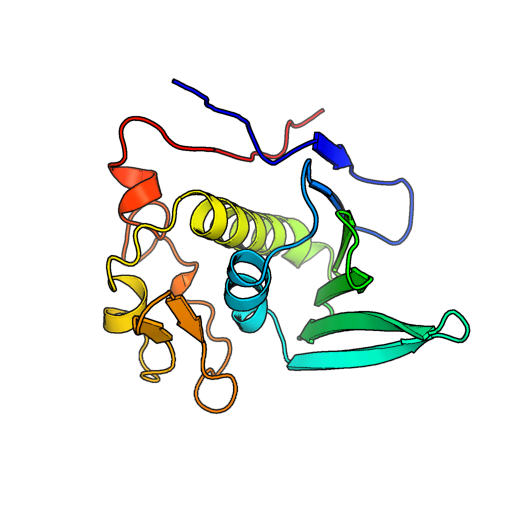 7.361 1.00 95.12 71 VAL A O 1
ATOM 601 N N . LYS A 1 72 ? -5.530 5.734 8.236 1.00 95.00 72 LYS A N 1
ATOM 602 C CA . LYS A 1 72 ? -4.874 5.696 9.545 1.00 95.00 72 LYS A CA 1
ATOM 603 C C . LYS A 1 72 ? -3.858 4.569 9.602 1.00 95.00 72 LYS A C 1
ATOM 605 O O . LYS A 1 72 ? -4.175 3.434 9.231 1.00 95.00 72 LYS A O 1
ATOM 610 N N . PHE A 1 73 ? -2.675 4.865 10.126 1.00 94.88 73 PHE A N 1
ATOM 611 C CA . PHE A 1 73 ? -1.609 3.889 10.318 1.00 94.88 73 PHE A CA 1
ATOM 612 C C . PHE A 1 73 ? -1.297 3.744 11.804 1.00 94.88 73 PHE A C 1
ATOM 614 O O . PHE A 1 73 ? -1.023 4.724 12.497 1.00 94.88 73 PHE A O 1
ATOM 621 N N . TYR A 1 74 ? -1.321 2.506 12.289 1.00 94.12 74 TYR A N 1
ATOM 622 C CA . TYR A 1 74 ? -0.908 2.156 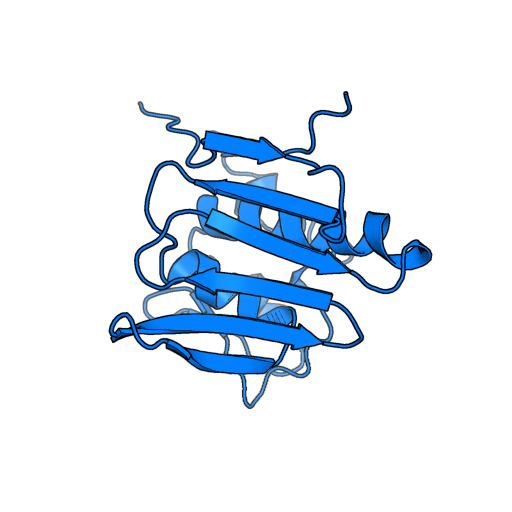13.643 1.00 94.12 74 TYR A CA 1
ATOM 623 C C . TYR A 1 74 ? 0.128 1.035 13.609 1.00 94.12 74 TYR A C 1
ATOM 625 O O . TYR A 1 74 ? -0.023 0.068 12.864 1.00 94.12 74 TYR A O 1
ATOM 633 N N . ILE A 1 75 ? 1.192 1.195 14.385 1.00 93.81 75 ILE A N 1
ATOM 634 C CA . ILE A 1 75 ? 2.332 0.299 14.508 1.00 93.81 75 ILE A CA 1
ATOM 635 C C . ILE A 1 75 ? 2.572 0.091 16.003 1.00 93.81 75 ILE A C 1
ATOM 637 O O . ILE A 1 75 ? 3.026 0.985 16.705 1.00 93.81 75 ILE A O 1
ATOM 641 N N . GLU A 1 76 ? 2.295 -1.115 16.492 1.00 92.25 76 GLU A N 1
ATOM 642 C CA . GLU A 1 76 ? 2.477 -1.453 17.911 1.00 92.25 76 GLU A CA 1
ATOM 643 C C . GLU A 1 76 ? 3.951 -1.428 18.349 1.00 92.25 76 GLU A C 1
ATOM 645 O O . GLU A 1 76 ? 4.264 -1.070 19.480 1.00 92.25 76 GLU A O 1
ATOM 650 N N . ASP A 1 77 ? 4.870 -1.826 17.463 1.00 90.81 77 ASP A N 1
ATOM 651 C CA . ASP A 1 77 ? 6.301 -1.926 17.765 1.00 90.81 77 ASP A CA 1
ATOM 652 C C . ASP A 1 77 ? 7.047 -0.663 17.313 1.00 90.81 77 ASP A C 1
ATOM 654 O O . ASP A 1 77 ? 7.482 -0.563 16.159 1.00 90.81 77 ASP A O 1
ATOM 658 N N . GLU A 1 78 ? 7.251 0.277 18.239 1.00 88.06 78 GLU A N 1
ATOM 659 C CA . GLU A 1 78 ? 7.925 1.563 17.990 1.00 88.06 78 GLU A CA 1
ATOM 660 C C . GLU A 1 78 ? 9.308 1.408 17.334 1.00 88.06 78 GLU A C 1
ATOM 662 O O . GLU A 1 78 ? 9.729 2.223 16.506 1.00 88.06 78 GLU A O 1
ATOM 667 N N . ARG A 1 79 ? 10.013 0.305 17.626 1.00 90.62 79 ARG A N 1
ATOM 668 C CA . ARG A 1 79 ? 11.334 0.009 17.044 1.00 90.62 79 ARG A CA 1
ATOM 669 C C . ARG A 1 79 ? 11.249 -0.205 15.531 1.00 90.62 79 ARG A C 1
ATOM 671 O O . ARG A 1 79 ? 12.216 0.044 14.809 1.00 90.62 79 ARG A O 1
ATOM 678 N N . LYS A 1 80 ? 10.093 -0.655 15.029 1.00 90.62 80 LYS A N 1
ATOM 679 C CA . LYS A 1 80 ? 9.825 -0.893 13.602 1.00 90.62 80 LYS A CA 1
ATOM 680 C C . LYS A 1 80 ? 9.197 0.311 12.908 1.00 90.62 80 LYS A C 1
ATOM 682 O O . LYS A 1 80 ? 9.272 0.374 11.677 1.00 90.62 80 LYS A O 1
ATOM 687 N N . THR A 1 81 ? 8.646 1.282 13.642 1.00 89.94 81 THR A N 1
ATOM 688 C CA . THR A 1 81 ? 7.921 2.441 13.090 1.00 89.94 81 THR A CA 1
ATOM 689 C C . THR A 1 81 ? 8.696 3.142 11.980 1.00 89.94 81 THR A C 1
ATOM 691 O O . THR A 1 81 ? 8.180 3.325 10.877 1.00 89.94 81 THR A O 1
ATOM 694 N N . LYS A 1 82 ? 9.975 3.469 12.206 1.00 89.25 82 LYS A N 1
ATOM 695 C CA . LYS A 1 82 ? 10.810 4.148 11.198 1.00 89.25 82 LYS A CA 1
ATOM 696 C C . LYS A 1 82 ? 10.973 3.324 9.918 1.00 89.25 82 LYS A C 1
ATOM 698 O O . LYS A 1 82 ? 10.955 3.880 8.819 1.00 89.25 82 LYS A O 1
ATOM 703 N N . GLN A 1 83 ? 11.167 2.012 10.043 1.00 92.00 83 GLN A N 1
ATOM 704 C CA . GLN A 1 83 ? 11.330 1.122 8.895 1.00 92.00 83 GLN A CA 1
ATOM 705 C C . GLN A 1 83 ? 10.009 0.960 8.139 1.00 92.00 83 GLN A C 1
ATOM 707 O O . GLN A 1 83 ? 9.983 1.156 6.926 1.00 92.00 83 GLN A O 1
ATOM 712 N N . LEU A 1 84 ? 8.919 0.648 8.840 1.00 93.19 84 LEU A N 1
ATOM 713 C CA . LEU A 1 84 ? 7.601 0.442 8.240 1.00 93.19 84 LEU A CA 1
ATOM 714 C C . LEU A 1 84 ? 7.084 1.709 7.561 1.00 93.19 84 LEU A C 1
ATOM 716 O O . LEU A 1 84 ? 6.651 1.620 6.414 1.00 93.19 84 LEU A O 1
ATOM 720 N N . LYS A 1 85 ? 7.253 2.887 8.181 1.00 91.06 85 LYS A N 1
ATOM 721 C CA . LYS A 1 85 ? 6.977 4.186 7.543 1.00 91.06 85 LYS A CA 1
ATOM 722 C C . LYS A 1 85 ? 7.652 4.273 6.173 1.00 91.06 85 LYS A C 1
ATOM 724 O O . LYS A 1 85 ? 6.978 4.499 5.172 1.00 91.06 85 LYS A O 1
ATOM 729 N N . LYS A 1 86 ? 8.961 3.999 6.081 1.00 90.88 86 LYS A N 1
ATOM 730 C CA . LYS A 1 86 ? 9.688 4.022 4.793 1.00 90.88 86 LYS A CA 1
ATOM 731 C C . LYS A 1 86 ? 9.078 3.081 3.749 1.00 90.88 86 LYS A C 1
ATOM 733 O O . LYS A 1 86 ? 9.006 3.453 2.581 1.00 90.88 86 LYS A O 1
ATOM 738 N N . LEU A 1 87 ? 8.674 1.871 4.136 1.00 94.19 87 LEU A N 1
ATOM 739 C CA . LEU A 1 87 ? 8.086 0.901 3.204 1.00 94.19 87 LEU A CA 1
ATOM 740 C C . LEU A 1 87 ? 6.692 1.335 2.738 1.00 94.19 87 LEU A C 1
ATOM 742 O O . LEU A 1 87 ? 6.396 1.241 1.545 1.00 94.19 87 LEU A O 1
ATOM 746 N N . ILE A 1 88 ? 5.876 1.857 3.655 1.00 94.31 88 ILE A N 1
ATOM 747 C CA . ILE A 1 88 ? 4.533 2.376 3.378 1.00 94.31 88 ILE A CA 1
ATOM 748 C C . ILE A 1 88 ? 4.612 3.547 2.399 1.00 94.31 88 ILE A C 1
ATOM 750 O O . ILE A 1 88 ? 4.000 3.487 1.335 1.00 94.31 88 ILE A O 1
ATOM 754 N N . PHE A 1 89 ? 5.446 4.556 2.673 1.00 90.94 89 PHE A N 1
ATOM 755 C CA . PHE A 1 89 ? 5.610 5.695 1.762 1.00 90.94 89 PHE A CA 1
ATOM 756 C C . PHE A 1 89 ? 6.125 5.282 0.387 1.00 90.94 89 PHE A C 1
ATOM 758 O O . PHE A 1 89 ? 5.730 5.871 -0.615 1.00 90.94 89 PHE A O 1
ATOM 765 N N . ARG A 1 90 ? 6.968 4.248 0.293 1.00 92.50 90 ARG A N 1
ATOM 766 C CA . ARG A 1 90 ? 7.353 3.701 -1.016 1.00 92.50 90 ARG A CA 1
ATOM 767 C C . ARG A 1 90 ? 6.158 3.136 -1.771 1.00 92.50 90 ARG A C 1
ATOM 769 O O . ARG A 1 90 ? 6.069 3.381 -2.966 1.00 92.50 90 ARG A O 1
ATOM 776 N N . GLN A 1 91 ? 5.259 2.396 -1.121 1.00 95.19 91 GLN A N 1
ATOM 777 C CA . GLN A 1 91 ? 4.070 1.879 -1.805 1.00 95.19 91 GLN A CA 1
ATOM 778 C C . GLN A 1 91 ? 3.087 2.990 -2.184 1.00 95.19 91 GLN A C 1
ATOM 780 O O . GLN A 1 91 ? 2.602 2.965 -3.308 1.00 95.19 91 GLN A O 1
ATOM 785 N N . ILE A 1 92 ? 2.877 3.993 -1.327 1.00 93.12 92 ILE A N 1
ATOM 786 C CA . ILE A 1 92 ? 2.053 5.166 -1.665 1.00 93.12 92 ILE A CA 1
ATOM 787 C C . ILE A 1 92 ? 2.660 5.901 -2.872 1.00 93.12 92 ILE A C 1
ATOM 789 O O . ILE A 1 92 ? 2.005 6.141 -3.875 1.00 93.12 92 ILE A O 1
ATOM 793 N N . ASN A 1 93 ? 3.963 6.187 -2.853 1.00 91.94 93 ASN A N 1
ATOM 794 C CA . ASN A 1 93 ? 4.619 6.820 -3.999 1.00 91.94 93 ASN A CA 1
ATOM 795 C C . ASN A 1 93 ? 4.544 5.952 -5.264 1.00 91.94 93 ASN A C 1
ATOM 797 O O . ASN A 1 93 ? 4.410 6.473 -6.370 1.00 91.94 93 ASN A O 1
ATOM 801 N N . LYS A 1 94 ? 4.604 4.623 -5.132 1.00 94.38 94 LYS A N 1
ATOM 802 C CA . LYS A 1 94 ? 4.396 3.717 -6.263 1.00 94.38 94 LYS A CA 1
ATOM 803 C C . LYS A 1 94 ? 2.972 3.784 -6.800 1.00 94.38 94 LYS A C 1
ATOM 805 O O . LYS A 1 94 ? 2.852 3.796 -8.019 1.00 94.38 94 LYS A O 1
ATOM 810 N N . SER A 1 95 ? 1.934 3.861 -5.965 1.00 94.50 95 SER A N 1
ATOM 811 C CA . SER A 1 95 ? 0.550 3.962 -6.452 1.00 94.50 95 SER A CA 1
ATOM 812 C C . SER A 1 95 ? 0.348 5.216 -7.297 1.00 94.50 95 SER A C 1
ATOM 814 O O . SER A 1 95 ? -0.171 5.117 -8.406 1.00 94.50 95 SER A O 1
ATOM 816 N N . GLU A 1 96 ? 0.869 6.359 -6.846 1.00 91.00 96 GLU A N 1
ATOM 817 C CA . GLU A 1 96 ? 0.717 7.641 -7.551 1.00 91.00 96 GLU A CA 1
ATOM 818 C C . GLU A 1 96 ? 1.528 7.727 -8.854 1.00 91.00 96 GLU A C 1
ATOM 820 O O . GLU A 1 96 ? 1.243 8.540 -9.731 1.00 91.00 96 GLU A O 1
ATOM 825 N N . ASN A 1 97 ? 2.560 6.891 -9.006 1.00 92.88 97 ASN A N 1
ATOM 826 C CA . ASN A 1 97 ? 3.465 6.941 -10.156 1.00 92.88 97 ASN A CA 1
ATOM 827 C C . ASN A 1 97 ? 3.447 5.677 -11.015 1.00 92.88 97 ASN A C 1
ATOM 829 O O . ASN A 1 97 ? 4.209 5.614 -11.978 1.00 92.88 97 ASN A O 1
ATOM 833 N N . CYS A 1 98 ? 2.639 4.668 -10.681 1.00 93.94 98 CYS A N 1
ATOM 834 C CA . CYS A 1 98 ? 2.660 3.391 -11.383 1.00 93.94 98 CYS A CA 1
ATOM 835 C C . CYS A 1 98 ? 2.328 3.599 -12.866 1.00 93.94 98 CYS A C 1
ATOM 837 O O . CYS A 1 98 ? 1.297 4.167 -13.217 1.00 93.94 98 CYS A O 1
ATOM 839 N N . ILE A 1 99 ? 3.214 3.116 -13.730 1.00 94.31 99 ILE A N 1
ATOM 840 C CA . ILE A 1 99 ? 3.029 3.078 -15.189 1.00 94.31 99 ILE A CA 1
ATOM 841 C C . ILE A 1 99 ? 2.819 1.642 -15.676 1.00 94.31 99 ILE A C 1
ATOM 843 O O . ILE A 1 99 ? 3.082 1.335 -16.829 1.00 94.31 99 ILE A O 1
ATOM 847 N N . ASP A 1 100 ? 2.462 0.739 -14.757 1.00 95.75 100 ASP A N 1
ATOM 848 C CA . ASP A 1 100 ? 2.160 -0.660 -15.059 1.00 95.75 100 ASP A CA 1
ATOM 849 C C . ASP A 1 100 ? 3.330 -1.415 -15.750 1.00 95.75 100 ASP A C 1
ATOM 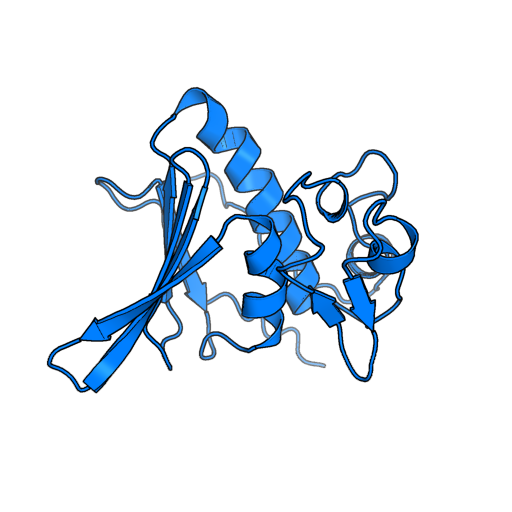851 O O . ASP A 1 100 ? 3.148 -2.410 -16.435 1.00 95.75 100 ASP A O 1
ATOM 855 N N . CYS A 1 101 ? 4.582 -0.999 -15.494 1.00 95.12 101 CYS A N 1
ATOM 856 C CA . CYS A 1 101 ? 5.795 -1.533 -16.148 1.00 95.12 101 CYS A CA 1
ATOM 857 C C . CYS A 1 101 ? 6.154 -3.004 -15.850 1.00 95.12 101 CYS A C 1
ATOM 859 O O . CYS A 1 101 ? 7.138 -3.508 -16.379 1.00 95.12 101 CYS A O 1
ATOM 861 N N . GLY A 1 102 ? 5.465 -3.673 -14.923 1.00 94.81 102 GLY A N 1
ATOM 862 C CA . GLY A 1 102 ? 5.718 -5.085 -14.606 1.00 94.81 102 GLY A CA 1
ATOM 863 C C . GLY A 1 102 ? 7.007 -5.411 -13.833 1.00 94.81 102 GLY A C 1
ATOM 864 O O . GLY A 1 102 ? 7.161 -6.548 -13.398 1.00 94.81 102 GLY A O 1
ATOM 865 N N . ALA A 1 103 ? 7.897 -4.450 -13.551 1.00 94.81 103 ALA A N 1
ATOM 866 C CA . ALA A 1 103 ? 9.163 -4.723 -12.846 1.00 94.81 103 ALA A CA 1
ATOM 867 C C . ALA A 1 103 ? 8.975 -5.394 -11.470 1.00 94.81 103 ALA A C 1
ATOM 869 O O . ALA A 1 103 ? 9.729 -6.282 -11.078 1.00 94.81 103 ALA A O 1
ATOM 870 N N . CYS A 1 104 ? 7.936 -4.998 -10.732 1.00 95.69 104 CYS A N 1
ATOM 871 C CA . CYS A 1 104 ? 7.580 -5.641 -9.467 1.00 95.69 104 CYS A CA 1
ATOM 872 C C . CYS A 1 104 ? 6.961 -7.037 -9.649 1.00 95.69 104 CYS A C 1
ATOM 874 O O . CYS A 1 104 ? 7.138 -7.872 -8.768 1.00 95.69 104 CYS A O 1
ATOM 876 N N . GLY A 1 105 ? 6.297 -7.290 -10.782 1.00 95.88 105 GLY A N 1
ATOM 877 C CA . GLY A 1 105 ? 5.851 -8.618 -11.209 1.00 95.88 105 GLY A CA 1
ATOM 878 C C . GLY A 1 105 ? 7.029 -9.561 -11.415 1.00 95.88 105 GLY A C 1
ATOM 879 O O . GLY A 1 105 ? 7.105 -10.588 -10.747 1.00 95.88 105 GLY A O 1
ATOM 880 N N . GLY A 1 106 ? 8.000 -9.153 -12.239 1.00 94.19 106 GLY A N 1
ATOM 881 C CA . GLY A 1 106 ? 9.215 -9.935 -12.495 1.00 94.19 106 GLY A CA 1
ATOM 882 C C . GLY A 1 106 ? 10.080 -10.166 -11.250 1.00 94.19 106 GLY A C 1
ATOM 883 O O . GLY A 1 106 ? 10.717 -11.204 -11.122 1.00 94.19 106 GLY A O 1
ATOM 884 N N . GLY A 1 107 ? 10.070 -9.230 -10.295 1.00 93.38 107 GLY A N 1
ATOM 885 C CA . GLY A 1 107 ? 10.788 -9.366 -9.023 1.00 93.38 107 GLY A CA 1
ATOM 886 C C . GLY A 1 107 ? 10.040 -10.129 -7.922 1.00 93.38 107 GLY A C 1
ATOM 887 O O . GLY A 1 107 ? 10.571 -10.258 -6.818 1.00 93.38 107 GLY A O 1
ATOM 888 N N . CYS A 1 108 ? 8.803 -10.583 -8.154 1.00 96.81 108 CYS A N 1
ATOM 889 C CA . CYS A 1 108 ? 8.011 -11.276 -7.141 1.00 96.81 108 CYS A CA 1
ATOM 890 C C . CYS A 1 108 ? 8.305 -12.787 -7.158 1.00 96.81 108 CYS A C 1
ATOM 892 O O . CYS A 1 108 ? 7.840 -13.477 -8.064 1.00 96.81 108 CYS A O 1
ATOM 894 N N . PRO A 1 109 ? 8.962 -13.356 -6.128 1.00 96.62 109 PRO A N 1
ATOM 895 C CA . PRO A 1 109 ? 9.311 -14.780 -6.116 1.00 96.62 109 PRO A CA 1
ATOM 896 C C . PRO A 1 109 ? 8.093 -15.706 -6.013 1.00 96.62 109 PRO A C 1
ATOM 898 O O . PRO A 1 109 ? 8.223 -16.909 -6.179 1.00 96.62 109 PRO A O 1
ATOM 901 N N . GLN A 1 110 ? 6.916 -15.170 -5.680 1.00 97.94 110 GLN A N 1
ATOM 902 C CA . GLN A 1 110 ? 5.675 -15.940 -5.562 1.00 97.94 110 GLN A CA 1
ATOM 903 C C . GLN A 1 110 ? 4.797 -15.846 -6.819 1.00 97.94 110 GLN A C 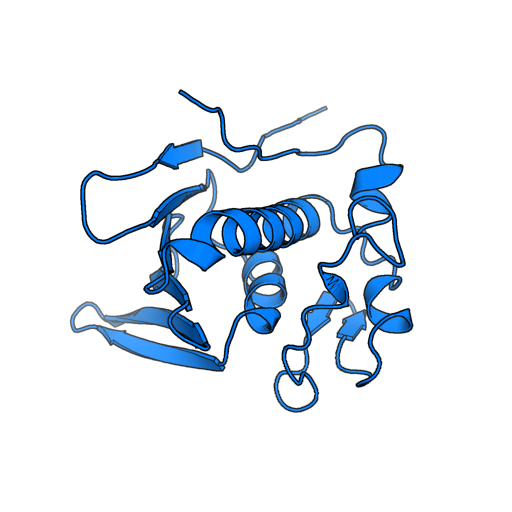1
ATOM 905 O O . GLN A 1 110 ? 3.707 -16.415 -6.846 1.00 97.94 110 GLN A O 1
ATOM 910 N N . GLY A 1 111 ? 5.200 -15.060 -7.829 1.00 97.31 111 GLY A N 1
ATOM 911 C CA . GLY A 1 111 ? 4.343 -14.771 -8.985 1.00 97.31 111 GLY A CA 1
ATOM 912 C C . GLY A 1 111 ? 2.988 -14.171 -8.583 1.00 97.31 111 GLY A C 1
ATOM 913 O O . GLY A 1 111 ? 1.960 -14.478 -9.186 1.00 97.31 111 GLY A O 1
ATOM 914 N N . ALA A 1 112 ? 2.968 -13.380 -7.505 1.00 98.25 112 ALA A N 1
ATOM 915 C CA . ALA A 1 112 ? 1.745 -12.849 -6.905 1.00 98.25 112 ALA A CA 1
ATOM 916 C C . ALA A 1 112 ? 1.307 -11.502 -7.493 1.00 98.25 112 ALA A C 1
ATOM 918 O O . ALA A 1 112 ? 0.238 -11.017 -7.144 1.00 98.25 112 ALA A O 1
ATOM 919 N N . ILE A 1 113 ? 2.130 -10.880 -8.338 1.00 97.81 113 ILE A N 1
ATOM 920 C CA . ILE A 1 113 ? 1.871 -9.557 -8.908 1.00 97.81 113 ILE A CA 1
ATOM 921 C C . ILE A 1 113 ? 1.674 -9.705 -10.413 1.00 97.81 113 ILE A C 1
ATOM 923 O O . ILE A 1 113 ? 2.539 -10.253 -11.096 1.00 97.81 113 ILE A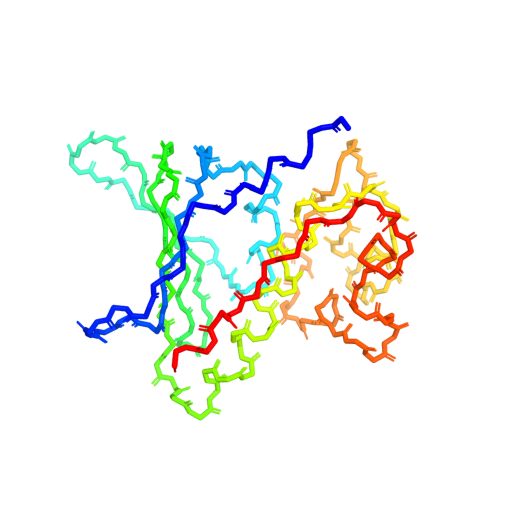 O 1
ATOM 927 N N . THR A 1 114 ? 0.564 -9.183 -10.923 1.00 97.12 114 THR A N 1
ATOM 928 C CA . THR A 1 114 ? 0.211 -9.212 -12.346 1.00 97.12 114 THR A CA 1
ATOM 929 C C . THR A 1 114 ? -0.111 -7.815 -12.853 1.00 97.12 114 THR A C 1
ATOM 931 O O . THR A 1 114 ? -0.544 -6.957 -12.086 1.00 97.12 114 THR A O 1
ATOM 934 N N . ILE A 1 115 ? 0.073 -7.604 -14.156 1.00 96.00 115 ILE A N 1
ATOM 935 C CA . ILE A 1 115 ? -0.379 -6.409 -14.868 1.00 96.00 115 ILE A CA 1
ATOM 936 C C . ILE A 1 115 ? -1.371 -6.867 -15.943 1.00 96.00 115 ILE A C 1
ATOM 938 O O . ILE A 1 115 ? -0.938 -7.348 -16.986 1.00 96.00 115 ILE A O 1
ATOM 942 N N . ASN A 1 116 ? -2.680 -6.797 -15.674 1.00 88.50 116 ASN A N 1
ATOM 943 C CA . ASN A 1 116 ? -3.711 -7.047 -16.693 1.00 88.50 116 ASN A CA 1
ATOM 944 C C . ASN A 1 116 ? -5.106 -6.560 -16.232 1.00 88.50 116 ASN A C 1
ATOM 946 O O . ASN A 1 116 ? -5.722 -7.242 -15.413 1.00 88.50 116 ASN A O 1
ATOM 950 N N . PRO A 1 117 ? -5.630 -5.409 -16.700 1.00 88.00 117 PRO A N 1
ATOM 951 C CA . PRO A 1 117 ? -4.949 -4.354 -17.461 1.00 88.00 117 PRO A CA 1
ATOM 952 C C . PRO A 1 117 ? -4.049 -3.467 -16.582 1.00 88.00 117 PRO A C 1
ATOM 954 O O . PRO A 1 117 ? -3.176 -2.769 -17.087 1.00 88.00 117 PRO A O 1
ATOM 957 N N . HIS A 1 118 ? -4.237 -3.508 -15.262 1.00 94.56 118 HIS A N 1
ATOM 958 C CA . HIS A 1 118 ? -3.498 -2.702 -14.291 1.00 94.56 118 HIS A CA 1
ATOM 959 C C . HIS A 1 118 ? -2.801 -3.581 -13.254 1.00 94.56 118 HIS A C 1
ATOM 961 O O . HIS A 1 118 ? -3.071 -4.780 -13.149 1.00 94.56 118 HIS A O 1
ATOM 967 N N . PHE A 1 119 ? -1.898 -2.968 -12.488 1.00 96.25 119 PHE A N 1
ATOM 968 C CA . PHE A 1 119 ? -1.277 -3.573 -11.316 1.00 96.25 119 PHE A CA 1
ATOM 969 C C . PHE A 1 119 ? -2.300 -4.225 -10.378 1.00 96.25 119 PHE A C 1
ATOM 971 O O . PHE A 1 119 ? -3.227 -3.571 -9.901 1.00 96.25 119 PHE A O 1
ATOM 978 N N . HIS A 1 120 ? -2.074 -5.501 -10.074 1.00 97.69 120 HIS A N 1
ATOM 979 C CA . HIS A 1 120 ? -2.881 -6.287 -9.151 1.00 97.69 120 HIS A CA 1
ATOM 980 C C . HIS A 1 120 ? -2.003 -7.231 -8.322 1.00 97.69 120 HIS A C 1
ATOM 982 O O . HIS A 1 120 ? -1.037 -7.808 -8.834 1.00 97.69 120 HIS A O 1
ATOM 988 N N . ILE A 1 121 ? -2.356 -7.411 -7.047 1.00 97.62 121 ILE A N 1
ATOM 989 C CA . ILE A 1 121 ? -1.746 -8.392 -6.146 1.00 97.62 121 ILE A CA 1
ATOM 990 C C . ILE A 1 121 ? -2.749 -9.497 -5.822 1.00 97.62 121 ILE A C 1
ATOM 992 O O . ILE A 1 121 ? -3.784 -9.266 -5.194 1.00 97.62 121 ILE A O 1
ATOM 996 N N . ASN A 1 122 ? -2.371 -10.728 -6.160 1.00 97.69 122 ASN A N 1
ATOM 997 C CA . ASN A 1 122 ? -3.060 -11.932 -5.732 1.00 97.69 122 ASN A CA 1
ATOM 998 C C . ASN A 1 122 ? -2.698 -12.256 -4.273 1.00 97.69 122 ASN A C 1
ATOM 1000 O O . ASN A 1 122 ? -1.601 -12.735 -3.971 1.00 97.69 122 ASN A O 1
ATOM 1004 N N . GLU A 1 123 ? -3.641 -12.021 -3.364 1.00 96.31 123 GLU A N 1
ATOM 1005 C CA . GLU A 1 123 ? -3.454 -12.175 -1.915 1.00 96.31 123 GLU A CA 1
ATOM 1006 C C . GLU A 1 123 ? -3.217 -13.626 -1.481 1.00 96.31 123 GLU A C 1
ATOM 1008 O O . GLU A 1 123 ? -2.505 -13.846 -0.501 1.00 96.31 123 GLU A O 1
ATOM 1013 N N . LYS A 1 124 ? -3.721 -14.606 -2.247 1.00 96.56 124 LYS A N 1
ATOM 1014 C CA . LYS A 1 124 ? -3.514 -16.041 -1.986 1.00 96.56 124 LYS A CA 1
ATOM 1015 C C . LYS A 1 124 ? -2.092 -16.495 -2.319 1.00 96.56 124 LYS A C 1
ATOM 1017 O O . LYS A 1 124 ? -1.590 -17.426 -1.702 1.00 96.56 124 LYS A O 1
ATOM 1022 N N . LYS A 1 125 ? -1.443 -15.851 -3.295 1.00 98.06 125 LYS A N 1
ATOM 1023 C CA . LYS A 1 125 ? -0.041 -16.123 -3.664 1.00 98.06 125 LYS A CA 1
ATOM 1024 C C . LYS A 1 125 ? 0.944 -15.258 -2.882 1.00 98.06 125 LYS A C 1
ATOM 1026 O O . LYS A 1 125 ? 2.077 -15.657 -2.635 1.00 98.06 125 LYS A O 1
ATOM 1031 N N . CYS A 1 126 ? 0.552 -14.037 -2.523 1.00 98.06 126 CYS A N 1
ATOM 1032 C CA . CYS A 1 126 ? 1.427 -13.111 -1.821 1.00 98.06 126 CYS A CA 1
ATOM 1033 C C . CYS A 1 126 ? 1.683 -13.595 -0.388 1.00 98.06 126 CYS A C 1
ATOM 1035 O O . CYS A 1 126 ? 0.773 -13.615 0.436 1.00 98.06 126 CYS A O 1
ATOM 1037 N N . ASN A 1 127 ? 2.944 -13.881 -0.061 1.00 97.06 127 ASN A N 1
ATOM 1038 C CA . ASN A 1 127 ? 3.389 -14.219 1.296 1.00 97.06 127 ASN A CA 1
ATOM 1039 C C . ASN A 1 127 ? 3.868 -12.998 2.110 1.00 97.06 127 ASN A C 1
ATOM 1041 O O . ASN A 1 127 ? 4.511 -13.145 3.147 1.00 97.06 127 ASN A O 1
ATOM 1045 N N . LYS A 1 128 ? 3.600 -11.776 1.623 1.00 96.75 128 LYS A N 1
ATOM 1046 C CA . LYS A 1 128 ? 3.915 -10.513 2.309 1.00 96.75 128 LYS A CA 1
ATOM 1047 C C . LYS A 1 128 ? 5.414 -10.363 2.656 1.00 96.75 128 LYS A C 1
ATOM 1049 O O . LYS A 1 128 ? 5.782 -9.722 3.639 1.00 96.75 128 LYS A O 1
ATOM 1054 N N . CYS A 1 129 ? 6.315 -10.894 1.819 1.00 96.00 129 CYS A N 1
ATOM 1055 C CA . CYS A 1 129 ? 7.775 -10.779 2.000 1.00 96.00 129 CYS A CA 1
ATOM 1056 C C . CYS A 1 129 ? 8.341 -9.354 1.831 1.00 96.00 129 CYS A C 1
ATOM 1058 O O . CYS A 1 129 ? 9.508 -9.115 2.133 1.00 96.00 129 CYS A O 1
ATOM 1060 N N . LEU A 1 130 ? 7.537 -8.404 1.335 1.00 95.94 130 LEU A N 1
ATOM 1061 C CA . LEU A 1 130 ? 7.893 -6.992 1.123 1.00 95.94 130 LEU A CA 1
ATOM 1062 C C . LEU A 1 130 ? 9.064 -6.737 0.155 1.00 95.94 130 LEU A C 1
ATOM 1064 O O . LEU A 1 130 ? 9.519 -5.597 0.034 1.00 95.94 130 LEU A O 1
ATOM 1068 N N . ILE A 1 131 ? 9.523 -7.742 -0.597 1.00 95.38 131 ILE A N 1
ATOM 1069 C CA . ILE A 1 131 ? 10.629 -7.588 -1.555 1.00 95.38 131 ILE A CA 1
ATOM 1070 C C . ILE A 1 131 ? 10.330 -6.527 -2.627 1.00 95.38 131 ILE A C 1
ATOM 1072 O O . ILE A 1 131 ? 11.195 -5.724 -2.963 1.00 95.38 131 ILE A O 1
ATOM 1076 N N . CYS A 1 132 ? 9.070 -6.426 -3.063 1.00 95.44 132 CYS A N 1
ATOM 1077 C CA . CYS A 1 132 ? 8.572 -5.431 -4.019 1.00 95.44 132 CYS A CA 1
ATOM 1078 C C . CYS A 1 132 ? 8.514 -3.993 -3.458 1.00 95.44 132 CYS A C 1
ATOM 1080 O O . CYS A 1 132 ? 8.186 -3.049 -4.181 1.00 95.44 132 CYS A O 1
ATOM 1082 N N . THR A 1 133 ? 8.824 -3.814 -2.171 1.00 95.06 133 THR A N 1
ATOM 1083 C CA . THR A 1 133 ? 8.981 -2.516 -1.489 1.00 95.06 133 THR A CA 1
ATOM 1084 C C . THR A 1 133 ? 10.457 -2.173 -1.229 1.00 95.06 133 THR A C 1
ATOM 1086 O O . THR A 1 133 ? 10.799 -1.067 -0.794 1.00 95.06 133 THR A O 1
ATOM 1089 N N . SER A 1 134 ? 11.350 -3.137 -1.477 1.00 91.94 134 SER A N 1
ATOM 1090 C CA . SER A 1 134 ? 12.778 -3.029 -1.211 1.00 91.94 134 SER A CA 1
ATOM 1091 C C . SER A 1 134 ? 13.490 -2.245 -2.305 1.00 91.94 134 SER A C 1
ATOM 1093 O O . SER A 1 134 ? 13.145 -2.315 -3.482 1.00 91.94 134 SER A O 1
ATOM 1095 N N . THR A 1 135 ? 14.536 -1.525 -1.911 1.00 92.44 135 THR A N 1
ATOM 1096 C CA . THR A 1 135 ? 15.448 -0.837 -2.832 1.00 92.44 135 THR A CA 1
ATOM 1097 C C . THR A 1 135 ? 16.649 -1.690 -3.229 1.00 92.44 135 THR A C 1
ATOM 1099 O O . THR A 1 135 ? 17.502 -1.209 -3.964 1.00 92.44 135 THR A O 1
ATOM 1102 N N . LYS A 1 136 ? 16.736 -2.932 -2.729 1.00 88.62 136 LYS A N 1
ATOM 1103 C CA . LYS A 1 136 ? 17.879 -3.830 -2.958 1.00 88.62 136 LYS A CA 1
ATOM 1104 C C . LYS A 1 136 ? 18.044 -4.213 -4.432 1.00 88.62 136 LYS A C 1
ATOM 1106 O O . LYS A 1 136 ? 19.166 -4.281 -4.907 1.00 88.62 136 LYS A O 1
ATOM 1111 N N . TYR A 1 137 ? 16.938 -4.458 -5.132 1.00 84.62 137 TYR A N 1
ATOM 1112 C CA . TYR A 1 137 ? 16.947 -4.956 -6.517 1.00 84.62 137 TYR A CA 1
ATOM 1113 C C . TYR A 1 137 ? 16.579 -3.884 -7.540 1.00 84.62 137 TYR A C 1
ATOM 1115 O O . TYR A 1 137 ? 16.928 -3.982 -8.709 1.00 84.62 137 TYR A O 1
ATOM 1123 N N . LEU A 1 138 ? 15.865 -2.850 -7.097 1.00 87.69 138 LEU A N 1
ATOM 1124 C CA . LEU A 1 138 ? 15.433 -1.746 -7.935 1.00 87.69 138 LEU A CA 1
ATOM 1125 C C . LEU A 1 138 ? 15.551 -0.459 -7.131 1.00 87.69 138 LEU A C 1
ATOM 1127 O O . LEU A 1 138 ? 14.932 -0.320 -6.073 1.00 87.69 138 LEU A O 1
ATOM 1131 N N . LYS A 1 139 ? 16.344 0.496 -7.620 1.00 87.75 139 LYS A N 1
ATOM 1132 C CA . LYS A 1 139 ? 16.513 1.792 -6.956 1.00 87.75 139 LYS A CA 1
ATOM 1133 C C . LYS A 1 139 ? 15.151 2.470 -6.782 1.00 87.75 139 LYS A C 1
ATOM 1135 O O . LYS A 1 139 ? 14.284 2.392 -7.646 1.00 87.75 139 LYS A O 1
ATOM 1140 N N . MET A 1 140 ? 14.929 3.063 -5.607 1.00 87.06 140 MET A N 1
ATOM 1141 C CA . MET A 1 140 ? 13.625 3.603 -5.176 1.00 87.06 140 MET A CA 1
ATOM 1142 C C . MET A 1 140 ? 12.457 2.595 -5.199 1.00 87.06 140 MET A C 1
ATOM 1144 O O . MET A 1 140 ? 11.306 2.996 -5.050 1.00 87.06 140 MET A O 1
ATOM 1148 N N . SER A 1 141 ? 12.727 1.291 -5.336 1.00 92.81 141 SER A N 1
ATOM 1149 C CA . SER A 1 141 ? 11.750 0.196 -5.462 1.00 92.81 141 SER A CA 1
ATOM 1150 C C . SER A 1 141 ? 10.806 0.284 -6.674 1.00 92.81 141 SER A C 1
ATOM 1152 O O . SER A 1 141 ? 9.853 -0.490 -6.768 1.00 92.81 141 SER A O 1
ATOM 1154 N N . CYS A 1 142 ? 11.035 1.224 -7.601 1.00 94.94 142 CYS A N 1
ATOM 1155 C CA . CYS A 1 142 ? 10.147 1.481 -8.732 1.00 94.94 142 CYS A CA 1
ATOM 1156 C C . CYS A 1 142 ? 10.858 2.213 -9.873 1.00 94.94 142 CYS A C 1
ATOM 1158 O O . CYS A 1 142 ? 11.477 3.253 -9.646 1.00 94.94 142 CYS A O 1
ATOM 1160 N N . ILE A 1 143 ? 10.686 1.716 -11.103 1.00 94.19 143 ILE A N 1
ATOM 1161 C CA . ILE A 1 143 ? 11.228 2.338 -12.319 1.00 94.19 143 ILE A CA 1
ATOM 1162 C C . ILE A 1 143 ? 10.673 3.754 -12.479 1.00 94.19 143 ILE A C 1
ATOM 1164 O O . ILE A 1 143 ? 11.443 4.687 -12.682 1.00 94.19 143 ILE A O 1
ATOM 1168 N N . ALA A 1 144 ? 9.361 3.941 -12.310 1.00 93.19 144 ALA A N 1
ATOM 1169 C CA . ALA A 1 144 ? 8.747 5.256 -12.462 1.00 93.19 144 ALA A CA 1
ATOM 1170 C C . ALA A 1 144 ? 9.293 6.268 -11.446 1.00 93.19 144 ALA A C 1
ATOM 1172 O O . ALA A 1 144 ? 9.612 7.390 -11.812 1.00 93.19 144 ALA A O 1
ATOM 1173 N N . LEU A 1 145 ? 9.489 5.877 -10.184 1.00 91.19 145 LEU A N 1
ATOM 1174 C CA . LEU A 1 145 ? 10.070 6.795 -9.197 1.00 91.19 145 LEU A CA 1
ATOM 1175 C C . LEU A 1 145 ? 11.517 7.172 -9.533 1.00 91.19 145 LEU A C 1
ATOM 1177 O O . LEU A 1 145 ? 11.932 8.297 -9.252 1.00 91.19 145 LEU A O 1
ATOM 1181 N N . HIS A 1 146 ? 12.270 6.252 -10.138 1.00 89.31 146 HIS A N 1
ATOM 1182 C CA . HIS A 1 146 ? 13.657 6.494 -10.505 1.00 89.31 146 HIS A CA 1
ATOM 1183 C C . HIS A 1 146 ? 13.805 7.347 -11.776 1.00 89.31 146 HIS A C 1
ATOM 1185 O O . HIS A 1 146 ? 14.662 8.226 -11.787 1.00 89.31 146 HIS A O 1
ATOM 1191 N N . TYR A 1 147 ? 12.970 7.127 -12.799 1.00 88.25 147 TYR A N 1
ATOM 1192 C CA . TYR A 1 147 ? 13.186 7.670 -14.150 1.00 88.25 147 TYR A CA 1
ATOM 1193 C C . TYR A 1 147 ? 12.097 8.616 -14.673 1.00 88.25 147 TYR A C 1
ATOM 1195 O O . TYR A 1 147 ? 12.352 9.344 -15.627 1.00 88.25 147 TYR A O 1
ATOM 1203 N N . LYS A 1 148 ? 10.885 8.626 -14.102 1.00 88.06 148 LYS A N 1
ATOM 1204 C CA . LYS A 1 148 ? 9.803 9.495 -14.590 1.00 88.06 148 LYS A CA 1
ATOM 1205 C C . LYS A 1 148 ? 10.168 10.956 -14.322 1.00 88.06 148 LYS A C 1
ATOM 1207 O O . LYS A 1 148 ? 10.362 11.334 -13.168 1.00 88.06 148 LYS A O 1
ATOM 1212 N N . GLU A 1 149 ? 10.211 11.762 -15.383 1.00 86.50 149 GLU A N 1
ATOM 1213 C CA . GLU A 1 149 ? 10.542 13.194 -15.325 1.00 86.50 149 GLU A CA 1
ATOM 1214 C C . GLU A 1 149 ? 9.633 13.942 -14.334 1.00 86.50 149 GLU A C 1
ATOM 1216 O O . GLU A 1 149 ? 10.103 14.655 -13.450 1.00 86.50 149 GLU A O 1
ATOM 1221 N N . LYS A 1 150 ? 8.316 13.713 -14.431 1.00 86.25 150 LYS A N 1
ATOM 1222 C CA . LYS A 1 150 ? 7.304 14.279 -13.529 1.00 86.25 150 LYS A CA 1
ATOM 1223 C C . LYS A 1 150 ? 6.794 13.209 -12.577 1.00 86.25 150 LYS A C 1
ATOM 1225 O O . LYS A 1 150 ? 5.973 12.370 -12.954 1.00 86.25 150 LYS A O 1
ATOM 1230 N N . ARG A 1 151 ? 7.286 13.240 -11.341 1.00 85.69 151 ARG A N 1
ATOM 1231 C CA . ARG A 1 151 ? 6.940 12.277 -10.291 1.00 85.69 151 ARG A CA 1
ATOM 1232 C C . ARG A 1 151 ? 6.294 12.956 -9.092 1.00 85.69 151 ARG A C 1
ATOM 1234 O O . ARG A 1 151 ? 6.739 14.017 -8.664 1.00 85.69 151 ARG A O 1
ATOM 1241 N N . ILE A 1 152 ? 5.287 12.298 -8.531 1.00 84.19 152 ILE A N 1
ATOM 1242 C CA . ILE A 1 152 ? 4.658 12.694 -7.268 1.00 84.19 152 ILE A CA 1
ATOM 1243 C C . ILE A 1 152 ? 5.469 12.057 -6.138 1.00 84.19 152 ILE A C 1
ATOM 1245 O O . ILE A 1 152 ? 5.609 10.835 -6.111 1.00 84.19 152 ILE A O 1
ATOM 1249 N N . ILE A 1 153 ? 6.037 12.861 -5.237 1.00 83.06 153 ILE A N 1
ATOM 1250 C CA . ILE A 1 153 ? 6.826 12.363 -4.104 1.00 83.06 153 ILE A CA 1
ATOM 1251 C C . ILE A 1 153 ? 6.223 12.861 -2.799 1.00 83.06 153 ILE A C 1
ATOM 1253 O O . ILE A 1 153 ? 6.345 14.022 -2.427 1.00 83.06 153 ILE A O 1
ATOM 1257 N N . ILE A 1 154 ? 5.630 11.928 -2.075 1.00 80.00 154 ILE A N 1
ATOM 1258 C CA . ILE A 1 154 ? 5.135 12.096 -0.722 1.00 80.00 154 ILE A CA 1
ATOM 1259 C C . ILE A 1 154 ? 6.269 11.723 0.229 1.00 80.00 154 ILE A C 1
ATOM 1261 O O . ILE A 1 154 ? 6.739 10.580 0.247 1.00 80.00 154 ILE A O 1
ATOM 1265 N N . ASN A 1 155 ? 6.699 12.702 1.019 1.00 69.56 155 ASN A N 1
ATOM 1266 C CA . ASN A 1 155 ? 7.695 12.545 2.070 1.00 69.56 155 ASN A CA 1
ATOM 1267 C C . ASN A 1 155 ? 7.091 12.941 3.420 1.00 69.56 155 ASN A C 1
ATOM 1269 O O . ASN A 1 155 ? 6.247 13.833 3.496 1.00 69.56 155 ASN A O 1
ATOM 1273 N N . LEU A 1 156 ? 7.599 12.341 4.497 1.00 59.66 156 LEU A N 1
ATOM 1274 C CA . LEU A 1 156 ? 7.470 12.925 5.829 1.00 59.66 156 LEU A CA 1
ATOM 1275 C C . LEU A 1 156 ? 8.225 14.258 5.812 1.00 59.66 156 LEU A C 1
ATOM 1277 O O . LEU A 1 156 ? 9.454 14.264 5.737 1.00 59.66 156 LEU A O 1
ATOM 1281 N N . LYS A 1 157 ? 7.512 15.388 5.870 1.00 50.00 157 LYS A N 1
ATOM 1282 C CA . LYS A 1 157 ? 8.141 16.609 6.375 1.00 50.00 157 LYS A CA 1
ATOM 1283 C C . LYS A 1 157 ? 8.451 16.319 7.840 1.00 50.00 157 LYS A C 1
ATOM 1285 O O . LYS A 1 157 ? 7.527 16.176 8.637 1.00 50.00 157 LYS A O 1
ATOM 1290 N N . ASN A 1 158 ? 9.731 16.165 8.171 1.00 35.31 158 ASN A N 1
ATOM 1291 C CA . ASN A 1 158 ? 10.154 16.291 9.558 1.00 35.31 158 ASN A CA 1
ATOM 1292 C C . ASN A 1 158 ? 9.767 17.718 9.968 1.00 35.31 158 ASN A C 1
ATOM 1294 O O . ASN A 1 158 ? 10.297 18.673 9.398 1.00 35.31 158 ASN A O 1
ATOM 1298 N N . LYS A 1 159 ? 8.777 17.856 10.848 1.00 33.94 159 LYS A N 1
ATOM 1299 C CA . LYS A 1 159 ? 8.796 18.983 11.775 1.00 33.94 159 LYS A CA 1
ATOM 1300 C C . LYS A 1 159 ? 9.837 18.664 12.835 1.00 33.94 159 LYS A C 1
ATOM 1302 O O . LYS A 1 159 ? 9.893 17.475 13.226 1.00 33.94 159 LYS A O 1
#

Organism: NCBI:txid412755